Protein AF-A0A9P5TY55-F1 (afdb_monomer_lite)

InterPro domains:
  IPR023210 NADP-dependent oxidoreductase domain [PF00248] (2-87)
  IPR036812 NAD(P)-dependent oxidoreductase domain superfamily [G3DSA:3.20.20.100] (1-89)
  IPR036812 NAD(P)-dependent oxidoreductase domain superfamily [SSF51430] (4-88)

Secondary structure (DSSP, 8-state):
-B--S-TTTTTT---HHHHHHHHHTT--------TTHHHHHHHHHHTT-S-HHHHHHHHHHHHSTTB------SSHHHHHHHHHTTT--

Structure (mmCIF, N/CA/C/O backbone):
data_AF-A0A9P5TY55-F1
#
_entry.id   AF-A0A9P5TY55-F1
#
loop_
_atom_site.group_PDB
_atom_site.id
_atom_site.type_symbol
_atom_site.label_atom_id
_atom_site.label_alt_id
_atom_site.label_comp_id
_atom_site.label_asym_id
_atom_site.label_entity_id
_atom_site.label_seq_id
_atom_site.pdbx_PDB_ins_code
_atom_site.Cartn_x
_atom_site.Cartn_y
_atom_site.Cartn_z
_atom_site.occupancy
_atom_site.B_iso_or_equiv
_atom_site.auth_seq_id
_atom_site.auth_comp_id
_atom_site.auth_asym_id
_atom_site.auth_atom_id
_atom_site.pdbx_PDB_model_num
ATOM 1 N N . ALA A 1 1 ? -20.908 4.894 -2.096 1.00 81.50 1 ALA A N 1
ATOM 2 C CA . ALA A 1 1 ? -19.603 4.208 -2.096 1.00 81.50 1 ALA A CA 1
ATOM 3 C C . ALA A 1 1 ? -18.763 4.783 -3.224 1.00 81.50 1 ALA A C 1
ATOM 5 O O . ALA A 1 1 ? -19.303 4.965 -4.312 1.00 81.50 1 ALA A O 1
ATOM 6 N N . LEU A 1 2 ? -17.500 5.114 -2.954 1.00 90.38 2 LEU A N 1
ATOM 7 C CA . LEU A 1 2 ? -16.551 5.621 -3.949 1.00 90.38 2 LEU A CA 1
ATOM 8 C C . LEU A 1 2 ? -15.485 4.562 -4.230 1.00 90.38 2 LEU A C 1
ATOM 10 O O . LEU A 1 2 ? -15.065 3.850 -3.322 1.00 90.38 2 LEU A O 1
ATOM 14 N N . ALA A 1 3 ? -15.050 4.476 -5.485 1.00 93.69 3 ALA A N 1
ATOM 15 C CA . ALA A 1 3 ? -14.005 3.556 -5.918 1.00 93.69 3 ALA A CA 1
ATOM 16 C C . ALA A 1 3 ? -12.911 4.328 -6.673 1.00 93.69 3 ALA A C 1
ATOM 18 O O . ALA A 1 3 ? -12.912 4.348 -7.909 1.00 93.69 3 ALA A O 1
ATOM 19 N N . PRO A 1 4 ? -12.016 5.039 -5.957 1.00 92.00 4 PRO A N 1
ATOM 20 C CA . PRO A 1 4 ? -10.966 5.819 -6.597 1.00 92.00 4 PRO A CA 1
ATOM 21 C C . PRO A 1 4 ? -10.010 4.904 -7.370 1.00 92.00 4 PRO A C 1
ATOM 23 O O . PRO A 1 4 ? -9.613 3.835 -6.900 1.00 92.00 4 PRO A O 1
ATOM 26 N N . PHE A 1 5 ? -9.632 5.339 -8.572 1.00 90.75 5 PHE A N 1
ATOM 27 C CA . PHE A 1 5 ? -8.679 4.637 -9.426 1.00 90.75 5 PHE A CA 1
ATOM 28 C C . PHE A 1 5 ? -7.305 5.309 -9.371 1.00 90.75 5 PHE A C 1
ATOM 30 O O . PHE A 1 5 ? -7.176 6.488 -9.053 1.00 90.75 5 PHE A O 1
ATOM 37 N N . SER A 1 6 ? -6.259 4.557 -9.725 1.00 87.69 6 SER A N 1
ATOM 38 C CA . SER A 1 6 ? -4.876 5.053 -9.755 1.00 87.69 6 SER A CA 1
ATOM 39 C C . SER A 1 6 ? -4.338 5.540 -8.396 1.00 87.69 6 SER A C 1
ATOM 41 O O . SER A 1 6 ? -3.439 6.381 -8.351 1.00 87.69 6 SER A O 1
ATOM 43 N N . VAL A 1 7 ? -4.802 4.945 -7.293 1.00 88.38 7 VAL A N 1
ATOM 44 C CA . VAL A 1 7 ? -4.346 5.265 -5.925 1.00 88.38 7 VAL A CA 1
ATOM 45 C C . VAL A 1 7 ? -2.848 5.022 -5.701 1.00 88.38 7 VAL A C 1
ATOM 47 O O . VAL A 1 7 ? -2.221 5.704 -4.905 1.00 88.38 7 VAL A O 1
ATOM 50 N N . LEU A 1 8 ? -2.247 4.105 -6.469 1.00 87.81 8 LEU A N 1
ATOM 51 C CA . LEU A 1 8 ? -0.804 3.824 -6.448 1.00 87.81 8 LEU A CA 1
ATOM 52 C C . LEU A 1 8 ? -0.013 4.607 -7.514 1.00 87.81 8 LEU A C 1
ATOM 54 O O 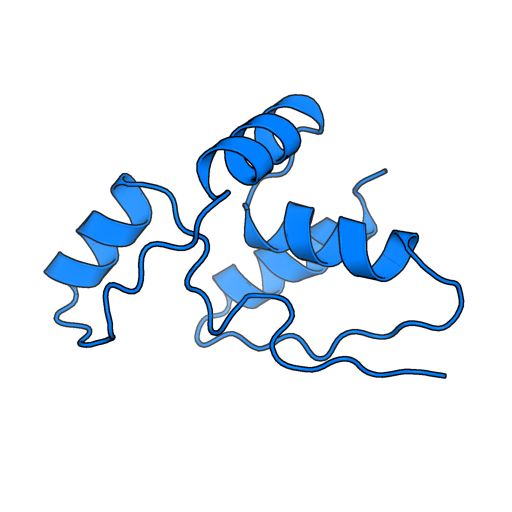. LEU A 1 8 ? 1.120 4.246 -7.843 1.00 87.81 8 LEU A O 1
ATOM 58 N N . ALA A 1 9 ? -0.621 5.619 -8.140 1.00 86.38 9 ALA A N 1
ATOM 59 C CA . ALA A 1 9 ? -0.025 6.429 -9.205 1.00 86.38 9 ALA A CA 1
ATOM 60 C C . ALA A 1 9 ? 0.549 5.610 -10.387 1.00 86.38 9 ALA A C 1
ATOM 62 O O . ALA A 1 9 ? 1.555 5.987 -10.989 1.00 86.38 9 ALA A O 1
ATOM 63 N N . GLY A 1 10 ? -0.047 4.459 -10.723 1.00 82.25 10 GLY A N 1
ATOM 64 C CA . GLY A 1 10 ? 0.498 3.539 -11.736 1.00 82.25 10 GLY A CA 1
ATOM 65 C C . GLY A 1 10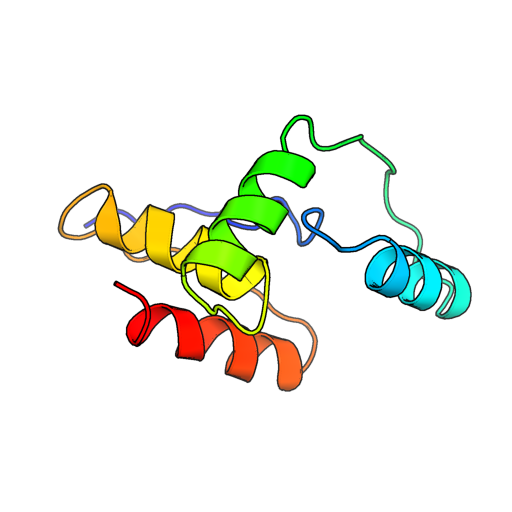 ? 1.750 2.782 -11.266 1.00 82.25 10 GLY A C 1
ATOM 66 O O . GLY A 1 10 ? 2.626 2.443 -12.066 1.00 82.25 10 GLY A O 1
ATOM 67 N N . GLY A 1 11 ? 1.858 2.556 -9.956 1.00 81.12 11 GLY A N 1
ATOM 68 C CA . GLY A 1 11 ? 2.989 1.914 -9.300 1.00 81.12 11 GLY A CA 1
ATOM 69 C C . GLY A 1 11 ? 4.244 2.775 -9.313 1.00 81.12 11 GLY A C 1
ATOM 70 O O . GLY A 1 11 ? 5.325 2.206 -9.390 1.00 81.12 11 GLY A O 1
ATOM 71 N N . LYS A 1 12 ? 4.124 4.109 -9.354 1.00 80.44 12 LYS A N 1
ATOM 72 C CA . LYS A 1 12 ? 5.270 5.038 -9.385 1.00 80.44 12 LYS A CA 1
ATOM 73 C C . LYS A 1 12 ? 5.897 5.273 -8.007 1.00 80.44 12 LYS A C 1
ATOM 75 O O . LYS A 1 12 ? 7.052 5.675 -7.958 1.00 80.44 12 LYS A O 1
ATOM 80 N N . HIS A 1 13 ? 5.171 4.996 -6.925 1.00 80.81 13 HIS A N 1
ATOM 81 C CA . HIS A 1 13 ? 5.730 4.942 -5.574 1.00 80.81 13 HIS A CA 1
ATOM 82 C C . HIS A 1 13 ? 6.645 3.722 -5.463 1.00 80.81 13 HIS A C 1
ATOM 84 O O . HIS A 1 13 ? 6.167 2.595 -5.592 1.00 80.81 13 HIS A O 1
ATOM 90 N N . ARG A 1 14 ? 7.953 3.948 -5.330 1.00 81.00 14 ARG A N 1
ATOM 91 C CA . ARG A 1 14 ? 8.979 2.893 -5.318 1.00 81.00 14 ARG A CA 1
ATOM 92 C C . ARG A 1 14 ? 10.175 3.305 -4.480 1.00 81.00 14 ARG A C 1
ATOM 94 O O . ARG A 1 14 ? 10.520 4.485 -4.468 1.00 81.00 14 ARG A O 1
ATOM 101 N N . THR A 1 15 ? 10.842 2.347 -3.852 1.00 82.38 15 THR A N 1
ATOM 102 C CA . THR A 1 15 ? 12.193 2.567 -3.317 1.00 82.38 15 THR A CA 1
ATOM 103 C C . THR A 1 15 ? 13.211 2.689 -4.455 1.00 82.38 15 THR A C 1
ATOM 105 O O . THR A 1 15 ? 12.963 2.258 -5.587 1.00 82.38 15 THR A O 1
ATOM 108 N N . ASP A 1 16 ? 14.396 3.216 -4.147 1.00 81.81 16 ASP A N 1
ATOM 109 C CA . ASP A 1 16 ? 15.514 3.244 -5.097 1.00 81.81 16 ASP A CA 1
ATOM 110 C C . ASP A 1 16 ? 15.891 1.833 -5.576 1.00 81.81 16 ASP A C 1
ATOM 112 O O . ASP A 1 16 ? 16.135 1.620 -6.765 1.00 81.81 16 ASP A O 1
ATOM 116 N N . GLU A 1 17 ? 15.844 0.840 -4.684 1.00 83.50 17 GLU A N 1
ATOM 117 C CA . GLU A 1 17 ? 16.097 -0.569 -5.011 1.00 83.50 17 GLU A CA 1
ATOM 118 C C . GLU A 1 17 ? 15.032 -1.161 -5.948 1.00 83.50 17 GLU A C 1
ATOM 120 O O . GLU A 1 17 ? 15.333 -1.915 -6.876 1.00 83.50 17 GLU A O 1
ATOM 125 N N . GLU A 1 18 ? 13.752 -0.856 -5.723 1.00 82.06 18 GLU A N 1
ATOM 126 C CA . GLU A 1 18 ? 12.661 -1.287 -6.603 1.00 82.06 18 GLU A CA 1
ATOM 127 C C . GLU A 1 18 ? 12.761 -0.640 -7.986 1.00 82.06 18 GLU A C 1
ATOM 129 O O . GLU A 1 18 ? 12.473 -1.278 -9.005 1.00 82.06 18 GLU A O 1
ATOM 134 N N . GLU A 1 19 ? 13.193 0.619 -8.034 1.00 81.88 19 GLU A N 1
ATOM 135 C CA . GLU A 1 19 ? 13.436 1.354 -9.266 1.00 81.88 19 GLU A CA 1
ATOM 136 C C . GLU A 1 19 ? 14.640 0.790 -10.040 1.00 81.88 19 GLU A C 1
ATOM 138 O O . GLU A 1 19 ? 14.554 0.626 -11.261 1.00 81.88 19 GLU A O 1
ATOM 143 N N . GLN A 1 20 ? 15.723 0.416 -9.353 1.00 82.75 20 GLN A N 1
ATOM 144 C CA . GLN A 1 20 ? 16.863 -0.293 -9.946 1.00 82.75 20 GLN A CA 1
ATOM 145 C C . GLN A 1 20 ? 16.441 -1.649 -10.520 1.00 82.75 20 GLN A C 1
ATOM 147 O O . GLN A 1 20 ? 16.601 -1.874 -11.722 1.00 82.75 20 GLN A O 1
ATOM 152 N N . ARG A 1 21 ? 15.755 -2.492 -9.734 1.00 84.25 21 ARG A N 1
ATOM 153 C CA . ARG A 1 21 ? 15.207 -3.779 -10.212 1.00 84.25 21 ARG A CA 1
ATOM 154 C C . ARG A 1 21 ? 14.266 -3.612 -11.405 1.00 84.25 21 ARG A C 1
ATOM 156 O O . ARG A 1 21 ? 14.170 -4.475 -12.278 1.00 84.25 21 ARG A O 1
ATOM 163 N N . ARG A 1 22 ? 13.523 -2.502 -11.476 1.00 81.62 22 ARG A N 1
ATOM 164 C CA . ARG A 1 22 ? 12.670 -2.181 -12.630 1.00 81.62 22 ARG A CA 1
ATOM 165 C C . ARG A 1 22 ? 13.497 -1.883 -13.883 1.00 81.62 22 ARG A C 1
ATOM 167 O O . ARG A 1 22 ? 13.111 -2.351 -14.956 1.00 81.62 22 ARG A O 1
ATOM 174 N N . LYS A 1 23 ? 14.567 -1.092 -13.748 1.00 81.88 23 LYS A N 1
ATOM 175 C CA . LYS A 1 23 ? 15.486 -0.743 -14.843 1.00 81.88 23 LYS A CA 1
ATOM 176 C C . LYS A 1 23 ? 16.199 -1.987 -15.375 1.00 81.88 23 LYS A C 1
ATOM 178 O O . LYS A 1 23 ? 16.192 -2.193 -16.584 1.00 81.88 23 LYS A O 1
ATOM 183 N N . GLU A 1 24 ? 16.704 -2.841 -14.488 1.00 86.81 24 GLU A N 1
ATOM 184 C CA . GLU A 1 24 ? 17.332 -4.125 -14.840 1.00 86.81 24 GLU A CA 1
ATOM 185 C C . GLU A 1 24 ? 16.364 -5.059 -15.574 1.00 86.81 24 GLU A C 1
ATOM 187 O O . GLU A 1 24 ? 16.723 -5.680 -16.569 1.00 86.81 24 GLU A O 1
ATOM 192 N N . ALA A 1 25 ? 15.094 -5.090 -15.160 1.00 83.25 25 ALA A N 1
ATOM 193 C CA . ALA A 1 25 ? 14.045 -5.867 -15.820 1.00 83.25 25 ALA A CA 1
ATOM 194 C C . ALA A 1 25 ? 13.569 -5.283 -17.173 1.00 83.25 25 ALA A C 1
ATOM 196 O O . ALA A 1 25 ? 12.523 -5.694 -17.677 1.00 83.25 25 ALA A O 1
ATOM 197 N N . GLY A 1 26 ? 14.255 -4.281 -17.737 1.00 81.25 26 GLY A N 1
ATOM 198 C CA . GLY A 1 26 ? 13.959 -3.715 -19.061 1.00 81.25 26 GLY A CA 1
ATOM 199 C C . GLY A 1 26 ? 12.612 -2.988 -19.175 1.00 81.25 26 GLY A C 1
ATOM 200 O O . GLY A 1 26 ? 12.145 -2.694 -20.278 1.00 81.25 26 GLY A O 1
ATOM 201 N N . ARG A 1 27 ? 11.948 -2.687 -18.051 1.00 72.88 27 ARG A N 1
ATOM 202 C CA . ARG A 1 27 ? 10.618 -2.060 -18.047 1.00 72.88 27 ARG A CA 1
ATOM 203 C C . ARG A 1 27 ? 10.731 -0.558 -18.340 1.00 72.88 27 ARG A C 1
ATOM 205 O O . ARG A 1 27 ? 11.269 0.201 -17.532 1.00 72.88 27 ARG A O 1
ATOM 212 N N . LYS A 1 28 ? 10.157 -0.127 -19.470 1.00 66.12 28 LYS A N 1
ATOM 213 C CA . LYS A 1 28 ? 10.042 1.284 -19.880 1.00 66.12 28 LYS A CA 1
ATOM 214 C C . LYS A 1 28 ? 8.806 1.937 -19.241 1.00 66.12 28 LYS A C 1
ATOM 216 O O . LYS A 1 28 ? 7.720 1.367 -19.266 1.00 66.12 28 LYS A O 1
ATOM 221 N N . GLY A 1 29 ? 8.974 3.121 -18.656 1.00 61.31 29 GLY A N 1
ATOM 222 C CA . GLY A 1 29 ? 7.907 3.909 -18.030 1.00 61.31 29 GLY A CA 1
ATOM 223 C C . GLY A 1 29 ? 8.447 5.254 -17.546 1.00 61.31 29 GLY A C 1
ATOM 224 O O . GLY A 1 29 ? 9.598 5.328 -17.121 1.00 61.31 29 GLY A O 1
ATOM 225 N N . ALA A 1 30 ? 7.645 6.316 -17.661 1.00 55.16 30 ALA A N 1
ATOM 226 C CA . ALA A 1 30 ? 8.105 7.681 -17.428 1.00 55.16 30 ALA A CA 1
ATOM 227 C C . ALA A 1 30 ? 8.587 7.892 -15.982 1.00 55.16 30 ALA A C 1
ATOM 229 O O . ALA A 1 30 ? 7.843 7.652 -15.028 1.00 55.16 30 ALA A O 1
ATOM 230 N N . LEU A 1 31 ? 9.821 8.387 -15.852 1.00 56.28 31 LEU A N 1
ATOM 231 C CA . LEU A 1 31 ? 10.426 8.918 -14.631 1.00 56.28 31 LEU A CA 1
ATOM 232 C C . LEU A 1 31 ? 9.802 10.287 -14.317 1.00 56.28 31 LEU A C 1
ATOM 234 O O . LEU A 1 31 ? 10.481 11.305 -14.315 1.00 56.28 31 LEU A O 1
ATOM 238 N N . TRP A 1 32 ? 8.487 10.349 -14.125 1.00 54.28 32 TRP A N 1
ATOM 239 C CA . TRP A 1 32 ? 7.937 11.511 -13.439 1.00 54.28 32 TRP A CA 1
ATOM 240 C C . TRP A 1 32 ? 8.244 11.314 -11.966 1.00 54.28 32 TRP A C 1
ATOM 242 O O . TRP A 1 32 ? 7.724 10.383 -11.349 1.00 54.28 32 TRP A O 1
ATOM 252 N N . LEU A 1 33 ? 9.144 12.153 -11.453 1.00 49.91 33 LEU A N 1
ATOM 253 C CA . LEU A 1 33 ? 9.450 12.253 -10.037 1.00 49.91 33 LEU A CA 1
ATOM 254 C C . LEU A 1 33 ? 8.118 12.428 -9.302 1.00 49.91 33 LEU A C 1
ATOM 256 O O . LEU A 1 33 ? 7.440 13.442 -9.468 1.00 49.91 33 LEU A O 1
ATOM 260 N N . VAL A 1 34 ? 7.703 11.420 -8.540 1.00 56.56 34 VAL A N 1
ATOM 261 C CA . VAL A 1 34 ? 6.578 11.603 -7.630 1.00 56.56 34 VAL A CA 1
ATOM 262 C C . VAL A 1 34 ? 7.122 12.433 -6.478 1.00 56.56 34 VAL A C 1
ATOM 264 O O . VAL A 1 34 ? 7.825 11.920 -5.608 1.00 56.56 34 VAL A O 1
ATOM 267 N N . ILE A 1 35 ? 6.845 13.734 -6.513 1.00 56.03 35 ILE A N 1
ATOM 268 C CA . ILE A 1 35 ? 7.064 14.624 -5.374 1.00 56.03 35 ILE A CA 1
ATOM 269 C C . ILE A 1 35 ? 6.350 13.983 -4.170 1.00 56.03 35 ILE A C 1
ATOM 271 O O . ILE A 1 35 ? 5.165 13.669 -4.256 1.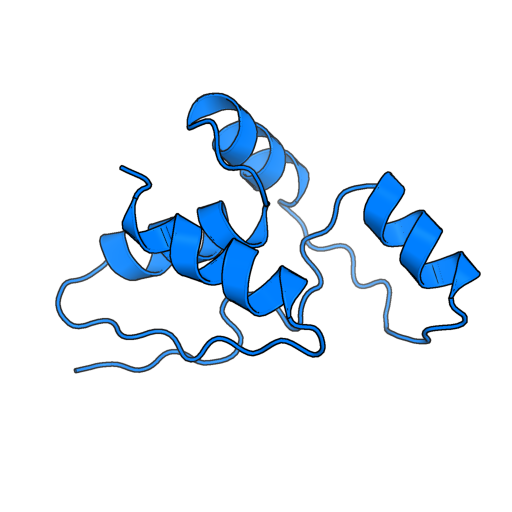00 56.03 35 ILE A O 1
ATOM 275 N N . GLY A 1 36 ? 7.081 13.728 -3.080 1.00 61.62 36 GLY A N 1
ATOM 276 C CA . GLY A 1 36 ? 6.531 13.131 -1.853 1.00 61.62 36 GLY A CA 1
ATOM 277 C C . GLY A 1 36 ? 6.794 11.635 -1.638 1.00 61.62 36 GLY A C 1
ATOM 278 O O . GLY A 1 36 ? 6.311 11.084 -0.652 1.00 61.62 36 GLY A O 1
ATOM 279 N N . ASN A 1 37 ? 7.581 10.968 -2.491 1.00 74.88 37 ASN A N 1
ATOM 280 C CA . ASN A 1 37 ? 7.944 9.557 -2.280 1.00 74.88 37 ASN A CA 1
ATOM 281 C C . ASN A 1 37 ? 8.699 9.333 -0.950 1.00 74.88 37 ASN A C 1
ATOM 283 O O . ASN A 1 37 ? 8.426 8.374 -0.237 1.00 74.88 37 ASN A O 1
ATOM 287 N N . GLU A 1 38 ? 9.578 10.265 -0.566 1.00 80.12 38 GLU A N 1
ATOM 288 C CA . GLU A 1 38 ? 10.302 10.226 0.716 1.00 80.12 38 GLU A CA 1
ATOM 289 C C . GLU A 1 38 ? 9.370 10.277 1.933 1.00 80.12 38 GLU A C 1
ATOM 291 O O . GLU A 1 38 ? 9.599 9.580 2.920 1.00 80.12 38 GLU A O 1
ATOM 296 N N . LEU A 1 39 ? 8.293 11.066 1.857 1.00 85.31 39 LEU A N 1
ATOM 297 C CA . LEU A 1 39 ? 7.322 11.174 2.943 1.00 85.31 39 LEU A CA 1
ATOM 298 C C . LEU A 1 39 ? 6.577 9.853 3.136 1.00 85.31 39 LEU A C 1
ATOM 300 O O . LEU A 1 39 ? 6.461 9.376 4.260 1.00 85.31 39 LEU A O 1
ATOM 304 N N . ILE A 1 40 ? 6.111 9.243 2.044 1.00 85.38 40 ILE A N 1
ATOM 305 C CA . ILE A 1 40 ? 5.394 7.964 2.110 1.00 85.38 40 ILE A CA 1
ATOM 306 C C . ILE A 1 40 ? 6.341 6.856 2.581 1.00 85.38 40 ILE A C 1
ATOM 308 O O . ILE A 1 40 ? 5.949 6.036 3.400 1.00 85.38 40 ILE A O 1
ATOM 312 N N . LEU A 1 41 ? 7.601 6.860 2.133 1.00 87.75 41 LEU A N 1
ATOM 313 C CA . LEU A 1 41 ? 8.632 5.938 2.618 1.00 87.75 41 LEU A CA 1
ATOM 314 C C . LEU A 1 41 ? 8.860 6.059 4.124 1.00 87.75 41 LEU A C 1
ATOM 316 O O . LEU A 1 41 ? 9.004 5.047 4.806 1.00 87.75 41 LEU A O 1
ATOM 320 N N . LYS A 1 42 ? 8.904 7.289 4.641 1.00 90.19 42 LYS A N 1
ATOM 321 C CA . LYS A 1 42 ? 9.036 7.534 6.075 1.00 90.19 42 LYS A CA 1
ATOM 322 C C . LYS A 1 42 ? 7.820 7.005 6.834 1.00 90.19 42 LYS A C 1
ATOM 324 O O . LYS A 1 42 ? 7.991 6.207 7.744 1.00 90.19 42 LYS A O 1
ATOM 329 N N . VAL A 1 43 ? 6.612 7.372 6.406 1.00 90.38 43 VAL A N 1
ATOM 330 C CA . VAL A 1 43 ? 5.364 6.906 7.033 1.00 90.38 43 VAL A CA 1
ATOM 331 C C . VAL A 1 43 ? 5.268 5.383 7.001 1.00 90.38 43 VAL A C 1
ATOM 333 O O . VAL A 1 43 ? 4.958 4.782 8.019 1.00 90.38 43 VAL A O 1
ATOM 336 N N . ALA A 1 44 ? 5.597 4.749 5.873 1.00 90.44 44 ALA A N 1
ATOM 337 C CA . ALA A 1 44 ? 5.595 3.295 5.741 1.00 90.44 44 ALA A CA 1
ATOM 338 C C . ALA A 1 44 ? 6.525 2.624 6.764 1.00 90.44 44 ALA A C 1
ATOM 340 O O . ALA A 1 44 ? 6.149 1.616 7.354 1.00 90.44 44 ALA A O 1
ATOM 341 N N . LYS A 1 45 ? 7.710 3.199 7.015 1.00 90.94 45 LYS A N 1
ATOM 342 C CA . LYS A 1 45 ? 8.622 2.719 8.065 1.00 90.94 45 LYS A CA 1
ATOM 343 C C . LYS A 1 45 ? 8.045 2.928 9.463 1.00 90.94 45 LYS A C 1
ATOM 345 O O . LYS A 1 45 ? 8.109 2.007 10.269 1.00 90.94 45 LYS A O 1
ATOM 350 N N . ASP A 1 46 ? 7.480 4.103 9.728 1.00 91.94 46 ASP A N 1
ATOM 351 C CA . ASP A 1 46 ? 6.941 4.465 11.043 1.00 91.94 46 ASP A CA 1
ATOM 352 C C . ASP A 1 46 ? 5.755 3.564 11.444 1.00 91.94 46 ASP A C 1
ATOM 354 O O . ASP A 1 46 ? 5.639 3.194 12.610 1.00 91.94 46 ASP A O 1
ATOM 358 N N . ILE A 1 47 ? 4.918 3.157 10.481 1.00 90.50 47 ILE A N 1
ATOM 359 C CA . ILE A 1 47 ? 3.773 2.250 10.705 1.00 90.50 47 ILE A CA 1
ATOM 360 C C . ILE A 1 47 ? 4.111 0.764 10.493 1.00 90.50 47 ILE A C 1
ATOM 362 O O . ILE A 1 47 ? 3.232 -0.088 10.590 1.00 90.50 47 ILE A O 1
ATOM 366 N N . GLY A 1 48 ? 5.367 0.434 10.169 1.00 89.88 48 GLY A N 1
ATOM 367 C CA . GLY A 1 48 ? 5.811 -0.948 9.962 1.00 89.88 48 GLY A CA 1
ATOM 368 C C . GLY A 1 48 ? 5.244 -1.642 8.716 1.00 89.88 48 GLY A C 1
ATOM 369 O O . GLY A 1 48 ? 5.193 -2.870 8.679 1.00 89.88 48 GLY A O 1
ATOM 370 N N . ALA A 1 49 ? 4.832 -0.891 7.693 1.00 92.31 49 ALA A N 1
ATOM 371 C CA . ALA A 1 49 ? 4.320 -1.451 6.444 1.00 92.31 49 ALA A CA 1
ATOM 372 C C . ALA A 1 49 ? 5.431 -2.153 5.644 1.00 92.31 49 ALA A C 1
ATOM 374 O O . ALA A 1 49 ? 6.499 -1.576 5.411 1.00 92.31 49 ALA A O 1
ATOM 375 N N . ARG A 1 50 ? 5.175 -3.369 5.140 1.00 8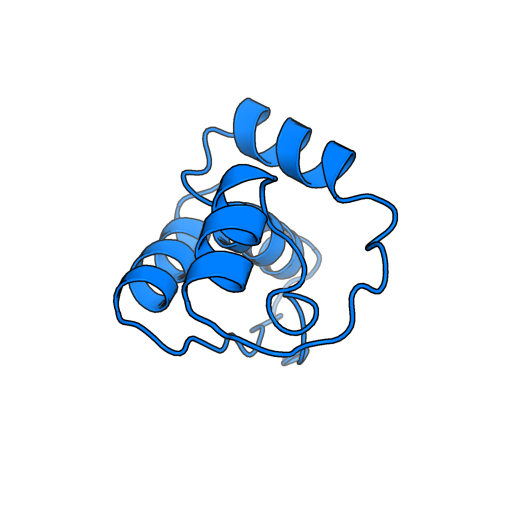7.44 50 ARG A N 1
ATOM 376 C CA . ARG A 1 50 ? 6.143 -4.110 4.306 1.00 87.44 50 ARG A CA 1
ATOM 377 C C . ARG A 1 50 ? 6.304 -3.519 2.909 1.00 87.44 50 ARG A C 1
ATOM 379 O O . ARG A 1 50 ? 7.317 -3.776 2.260 1.00 87.44 50 ARG A O 1
ATOM 386 N N . SER A 1 51 ? 5.344 -2.723 2.438 1.00 88.81 51 SER A N 1
ATOM 387 C CA . SER A 1 51 ? 5.435 -2.050 1.141 1.00 88.81 51 SER A CA 1
ATOM 388 C C . SER A 1 51 ? 4.868 -0.629 1.156 1.00 88.81 51 SER A C 1
ATOM 390 O O . SER A 1 51 ? 3.937 -0.295 1.889 1.00 88.81 51 SER A O 1
ATOM 392 N N . ILE A 1 52 ? 5.384 0.211 0.255 1.00 89.06 52 ILE A N 1
ATOM 393 C CA . ILE A 1 52 ? 4.863 1.569 0.030 1.00 89.06 52 ILE A CA 1
ATOM 394 C C . ILE A 1 52 ? 3.413 1.517 -0.483 1.00 89.06 52 ILE A C 1
ATOM 396 O O . ILE A 1 52 ? 2.603 2.392 -0.180 1.00 89.06 52 ILE A O 1
ATOM 400 N N . SER A 1 53 ? 3.077 0.468 -1.243 1.00 89.50 53 SER A N 1
ATOM 401 C CA . SER A 1 53 ? 1.726 0.259 -1.773 1.00 89.50 53 SER A CA 1
ATOM 402 C C . SER A 1 53 ? 0.719 -0.026 -0.660 1.00 89.50 53 SER A C 1
ATOM 404 O O . SER A 1 53 ? -0.398 0.493 -0.716 1.00 89.50 53 SER A O 1
ATOM 406 N N . ALA A 1 54 ? 1.124 -0.780 0.368 1.00 92.56 54 ALA A N 1
ATOM 407 C CA . ALA A 1 54 ? 0.301 -1.044 1.543 1.00 92.56 54 ALA A CA 1
ATOM 408 C C . ALA A 1 54 ? -0.003 0.254 2.300 1.00 92.56 54 ALA A C 1
ATOM 410 O O . ALA A 1 54 ? -1.167 0.572 2.529 1.00 92.56 54 ALA A O 1
ATOM 411 N N . ALA A 1 55 ? 1.028 1.059 2.583 1.00 92.00 55 ALA A N 1
ATOM 412 C CA . ALA A 1 55 ? 0.874 2.340 3.274 1.00 92.00 55 ALA A CA 1
ATOM 413 C C . ALA A 1 55 ? -0.031 3.325 2.506 1.00 92.00 55 ALA A C 1
ATOM 415 O O . ALA A 1 55 ? -0.924 3.941 3.087 1.00 92.00 55 ALA A O 1
ATOM 416 N N . ALA A 1 56 ? 0.155 3.453 1.187 1.00 90.12 56 ALA A N 1
ATOM 417 C CA . ALA A 1 56 ? -0.675 4.326 0.354 1.00 90.12 56 ALA A CA 1
ATOM 418 C C . ALA A 1 56 ? -2.139 3.856 0.288 1.00 90.12 56 ALA A C 1
ATOM 420 O O . ALA A 1 56 ? -3.059 4.672 0.319 1.00 90.12 56 ALA A O 1
ATOM 421 N N . THR A 1 57 ? -2.361 2.542 0.217 1.00 91.50 57 THR A N 1
ATOM 422 C CA . THR A 1 57 ? -3.708 1.958 0.203 1.00 91.50 57 THR A CA 1
ATOM 423 C C . THR A 1 57 ? -4.411 2.156 1.542 1.00 91.50 57 THR A C 1
ATOM 425 O O . THR A 1 57 ? -5.557 2.602 1.553 1.00 91.50 57 THR A O 1
ATOM 428 N N . ALA A 1 58 ? -3.722 1.883 2.654 1.00 92.81 58 ALA A N 1
ATOM 429 C CA . ALA A 1 58 ? -4.255 2.060 4.002 1.00 92.81 58 ALA A CA 1
ATOM 430 C C . ALA A 1 58 ? -4.703 3.508 4.224 1.00 92.81 58 ALA A C 1
ATOM 432 O O . ALA A 1 58 ? -5.830 3.748 4.649 1.00 92.81 58 ALA A O 1
ATOM 433 N N . TYR A 1 59 ? -3.880 4.475 3.805 1.00 91.56 59 TYR A N 1
ATOM 434 C CA . TYR A 1 59 ? -4.238 5.889 3.851 1.00 91.56 59 TYR A CA 1
ATOM 435 C C . TYR A 1 59 ? -5.557 6.183 3.127 1.00 91.56 59 TYR A C 1
ATOM 437 O O . TYR A 1 59 ? -6.422 6.831 3.702 1.00 91.56 59 TYR A O 1
ATOM 445 N N . VAL A 1 60 ? -5.741 5.705 1.890 1.00 91.31 60 VAL A N 1
ATOM 446 C CA . VAL A 1 60 ? -6.984 5.951 1.136 1.00 91.31 60 VAL A CA 1
ATOM 447 C C . VAL A 1 60 ? -8.185 5.338 1.853 1.00 91.31 60 VAL A C 1
ATOM 449 O O . VAL A 1 60 ? -9.155 6.036 2.109 1.00 91.31 60 VAL A O 1
ATOM 452 N N . VAL A 1 61 ? -8.100 4.070 2.262 1.00 90.31 61 VAL A N 1
ATOM 453 C CA . VAL A 1 61 ? -9.210 3.387 2.954 1.00 90.31 61 VAL A CA 1
ATOM 454 C C . VAL A 1 61 ? -9.583 4.089 4.267 1.00 90.31 61 VAL A C 1
ATOM 456 O O . VAL A 1 61 ? -10.759 4.172 4.614 1.00 90.31 61 VAL A O 1
ATOM 459 N N . GLN A 1 62 ? -8.599 4.626 4.991 1.00 91.38 62 GLN A N 1
ATOM 460 C CA . GLN A 1 62 ? -8.817 5.327 6.256 1.00 91.38 62 GLN A CA 1
ATOM 461 C C . GLN A 1 62 ? -9.281 6.782 6.081 1.00 91.38 62 GLN A C 1
ATOM 463 O O . GLN A 1 62 ? -9.765 7.388 7.040 1.00 91.38 62 GLN A O 1
ATOM 468 N N . LYS A 1 63 ? -9.131 7.385 4.892 1.00 92.19 63 LYS A N 1
ATOM 469 C CA . LYS A 1 63 ? -9.429 8.811 4.703 1.00 92.19 63 LYS A CA 1
ATOM 470 C C . LYS A 1 63 ? -10.905 9.144 4.720 1.00 92.19 63 LYS A C 1
ATOM 472 O O . LYS A 1 63 ? -11.259 10.232 5.179 1.00 92.19 63 LYS A O 1
ATOM 477 N N . MET A 1 64 ? -11.749 8.245 4.232 1.00 90.38 64 MET A N 1
ATOM 478 C CA . MET A 1 64 ? -13.187 8.456 4.217 1.00 90.38 64 MET A CA 1
ATOM 479 C C . MET A 1 64 ? -13.936 7.122 4.319 1.00 90.38 64 MET A C 1
ATOM 481 O O . MET A 1 64 ? -13.546 6.144 3.682 1.00 90.38 64 MET A O 1
ATOM 485 N N . PRO A 1 65 ? -15.053 7.057 5.069 1.00 91.00 65 PRO A N 1
ATOM 486 C CA . PRO A 1 65 ? -15.893 5.867 5.072 1.00 91.00 65 PRO A CA 1
ATOM 487 C C . PRO A 1 65 ? -16.439 5.552 3.672 1.00 91.00 65 PRO A C 1
ATOM 489 O O . PRO A 1 65 ? -16.785 6.446 2.897 1.00 91.00 65 PRO A O 1
ATOM 492 N N . TYR A 1 66 ? -16.596 4.257 3.385 1.00 91.25 66 TYR A N 1
ATOM 493 C CA . TYR A 1 66 ? -17.126 3.731 2.120 1.00 91.25 66 TYR A CA 1
ATOM 494 C C . TYR A 1 66 ? -16.277 4.056 0.873 1.00 91.25 66 TYR A C 1
ATOM 496 O O . TYR A 1 66 ? -16.827 4.124 -0.238 1.00 91.25 66 TYR A O 1
ATOM 504 N N . GLU A 1 67 ? -14.961 4.229 1.048 1.00 91.31 67 GLU A N 1
ATOM 505 C CA . GLU A 1 67 ? -13.970 4.198 -0.034 1.00 91.31 67 GLU A CA 1
ATOM 506 C C . GLU A 1 67 ? -13.415 2.787 -0.250 1.00 91.31 67 GLU A C 1
ATOM 508 O O . GLU A 1 67 ? -12.879 2.151 0.654 1.00 91.31 67 GLU A O 1
ATOM 513 N N . PHE A 1 68 ? -13.529 2.310 -1.488 1.00 91.69 68 PHE A N 1
ATOM 514 C CA . PHE A 1 68 ? -13.078 0.992 -1.926 1.00 91.69 68 PHE A 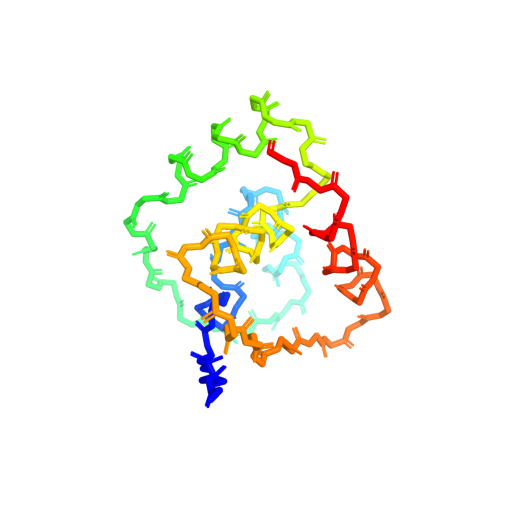CA 1
ATOM 515 C C . PHE A 1 68 ? -12.120 1.177 -3.107 1.00 91.69 68 PHE A C 1
ATOM 517 O O . PHE A 1 68 ? -12.550 1.131 -4.264 1.00 91.69 68 PHE A O 1
ATOM 524 N N . PRO A 1 69 ? -10.837 1.479 -2.850 1.00 93.00 69 PRO A N 1
ATOM 525 C CA . PRO A 1 69 ? -9.890 1.797 -3.909 1.00 93.00 69 PRO A CA 1
ATOM 526 C C . PRO A 1 69 ? -9.743 0.643 -4.902 1.00 93.00 69 PRO A C 1
ATOM 528 O O . PRO A 1 69 ? -9.666 -0.526 -4.526 1.00 93.00 69 PRO A O 1
ATOM 531 N N . ILE A 1 70 ? -9.653 0.978 -6.190 1.00 91.94 70 ILE A N 1
ATOM 532 C CA . ILE A 1 70 ? -9.342 0.001 -7.234 1.00 91.94 70 ILE A CA 1
ATOM 533 C C . ILE A 1 70 ? -7.826 -0.159 -7.281 1.00 91.94 70 ILE A C 1
ATOM 535 O O . ILE A 1 70 ? -7.103 0.744 -7.717 1.00 91.94 70 ILE A O 1
ATOM 539 N N . ILE A 1 71 ? -7.348 -1.325 -6.850 1.00 90.62 71 ILE A N 1
ATOM 540 C CA . ILE A 1 71 ? -5.920 -1.623 -6.760 1.00 90.62 71 ILE A CA 1
ATOM 541 C C . ILE A 1 71 ? -5.532 -2.639 -7.832 1.00 90.62 71 ILE A C 1
ATOM 543 O O . ILE A 1 71 ? -6.130 -3.704 -7.959 1.00 90.62 71 ILE A O 1
ATOM 547 N N . GLY A 1 72 ? -4.512 -2.296 -8.617 1.00 86.38 72 GLY A N 1
ATOM 548 C CA . GLY A 1 72 ? -3.956 -3.159 -9.654 1.00 86.38 72 GLY A CA 1
ATOM 549 C C . GLY A 1 72 ? -2.607 -3.751 -9.250 1.00 86.38 72 GLY A C 1
ATOM 550 O O . GLY A 1 72 ? -1.853 -3.163 -8.479 1.00 86.38 72 GLY A O 1
ATOM 551 N N . GLY A 1 73 ? -2.266 -4.895 -9.834 1.00 88.12 73 GLY A N 1
ATOM 552 C CA . GLY A 1 73 ? -0.971 -5.549 -9.680 1.00 88.12 73 GLY A CA 1
ATOM 553 C C . GLY A 1 73 ? -0.667 -6.400 -10.907 1.00 88.12 73 GLY A C 1
ATOM 554 O O . GLY A 1 73 ? -1.578 -6.825 -11.611 1.00 88.12 73 GLY A O 1
ATOM 555 N N . ARG A 1 74 ? 0.618 -6.626 -11.197 1.00 87.00 74 ARG A N 1
ATOM 556 C CA . ARG A 1 74 ? 1.036 -7.514 -12.305 1.00 87.00 74 ARG A CA 1
ATOM 557 C C . ARG A 1 74 ? 1.579 -8.851 -11.828 1.00 87.00 74 ARG A C 1
ATOM 559 O O . ARG A 1 74 ? 1.823 -9.730 -12.646 1.00 87.00 74 ARG A O 1
ATOM 566 N N . LYS A 1 75 ? 1.838 -8.970 -10.529 1.00 87.56 75 LYS A N 1
ATOM 567 C CA . LYS A 1 75 ? 2.406 -10.157 -9.906 1.00 87.56 75 LYS A CA 1
ATOM 568 C C . LYS A 1 75 ? 1.666 -10.483 -8.616 1.00 87.56 75 LYS A C 1
ATOM 570 O O . LYS A 1 75 ? 1.027 -9.607 -8.033 1.00 87.56 75 LYS A O 1
ATOM 575 N N . ILE A 1 76 ? 1.802 -11.725 -8.166 1.00 92.56 76 ILE A N 1
ATOM 576 C CA . ILE A 1 76 ? 1.178 -12.217 -6.933 1.00 92.56 76 ILE A CA 1
ATOM 577 C C . ILE A 1 76 ? 1.718 -11.464 -5.712 1.00 92.56 76 ILE A C 1
ATOM 579 O O . ILE A 1 76 ? 0.962 -11.200 -4.782 1.00 92.56 76 ILE A O 1
ATOM 583 N N . GLU A 1 77 ? 2.990 -11.059 -5.725 1.00 90.19 77 GLU A N 1
ATOM 584 C CA . GLU A 1 77 ? 3.579 -10.281 -4.629 1.00 90.19 77 GLU A CA 1
ATOM 585 C C . GLU A 1 77 ? 2.834 -8.957 -4.441 1.00 90.19 77 GLU A C 1
ATOM 587 O O . GLU A 1 77 ? 2.483 -8.624 -3.319 1.00 90.19 77 GLU A O 1
ATOM 592 N N . ASN A 1 78 ? 2.449 -8.281 -5.533 1.00 89.50 78 ASN A N 1
ATOM 593 C CA . ASN A 1 78 ? 1.663 -7.048 -5.435 1.00 89.50 78 ASN A CA 1
ATOM 594 C C . ASN A 1 78 ? 0.314 -7.283 -4.752 1.00 89.50 78 ASN A C 1
ATOM 596 O O . ASN A 1 78 ? -0.129 -6.448 -3.978 1.00 89.50 78 ASN A O 1
ATOM 600 N N . LEU A 1 79 ? -0.345 -8.411 -5.031 1.00 91.50 79 LEU A N 1
ATOM 601 C CA . LEU A 1 79 ? -1.603 -8.741 -4.367 1.00 91.50 79 LEU A CA 1
ATOM 602 C C . LEU A 1 79 ? -1.396 -8.943 -2.860 1.00 91.50 79 LEU A C 1
ATOM 604 O O . LEU A 1 79 ? -2.172 -8.414 -2.071 1.00 91.50 79 LEU A O 1
ATOM 608 N N . LYS A 1 80 ? -0.343 -9.666 -2.463 1.00 92.31 80 LYS A N 1
ATOM 609 C CA . LYS A 1 80 ? -0.006 -9.887 -1.048 1.00 92.31 80 LYS A CA 1
ATOM 610 C C . LYS A 1 80 ? 0.326 -8.578 -0.328 1.00 92.31 80 LYS A C 1
ATOM 612 O O . LYS A 1 80 ? -0.168 -8.364 0.774 1.00 92.31 80 LYS A O 1
ATOM 617 N N . ASP A 1 81 ? 1.099 -7.713 -0.976 1.00 90.56 81 ASP A N 1
ATOM 618 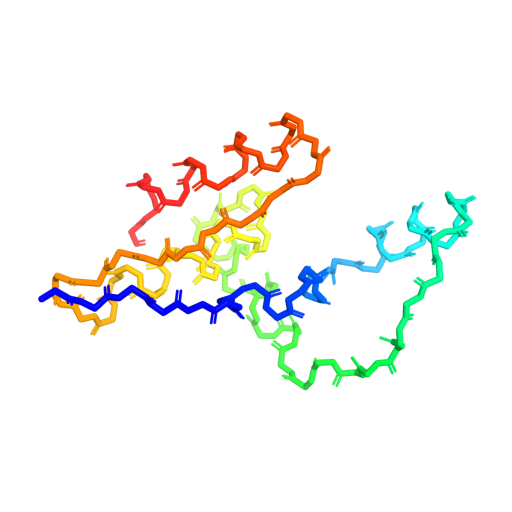C CA . ASP A 1 81 ? 1.453 -6.382 -0.480 1.00 90.56 81 ASP A CA 1
ATOM 619 C C . ASP A 1 81 ? 0.211 -5.492 -0.311 1.00 90.56 81 ASP A C 1
ATOM 621 O O . ASP A 1 81 ? 0.098 -4.751 0.654 1.00 90.56 81 ASP A O 1
ATOM 625 N N . ASN A 1 82 ? -0.759 -5.572 -1.225 1.00 90.62 82 ASN A N 1
ATOM 626 C CA . ASN A 1 82 ? -1.982 -4.773 -1.132 1.00 90.62 82 ASN A CA 1
ATOM 627 C C . ASN A 1 82 ? -2.932 -5.268 -0.031 1.00 90.62 82 ASN A C 1
ATOM 629 O O . ASN A 1 82 ? -3.607 -4.454 0.588 1.00 90.62 82 ASN A O 1
ATOM 633 N N . ILE A 1 83 ? -3.000 -6.583 0.210 1.00 92.31 83 ILE A N 1
ATOM 634 C CA . ILE A 1 83 ? -3.849 -7.161 1.268 1.00 92.31 83 ILE A CA 1
ATOM 635 C C . ILE A 1 83 ? -3.369 -6.722 2.652 1.00 92.31 83 ILE A C 1
ATOM 637 O O . ILE A 1 83 ? -4.196 -6.434 3.510 1.00 92.31 83 ILE A O 1
ATOM 641 N N . GLU A 1 84 ? -2.054 -6.606 2.847 1.00 92.62 84 GLU A N 1
ATOM 642 C CA . GLU A 1 84 ? -1.468 -6.081 4.086 1.00 92.62 84 GLU A CA 1
ATOM 643 C C . GLU A 1 84 ? -2.053 -4.728 4.500 1.00 92.62 84 GLU A C 1
ATOM 645 O O . GLU A 1 84 ? -2.160 -4.449 5.688 1.00 92.62 84 GLU A O 1
ATOM 650 N N . ALA A 1 85 ? -2.457 -3.890 3.540 1.00 92.31 85 ALA A N 1
ATOM 651 C CA . ALA A 1 85 ? -3.028 -2.580 3.829 1.00 92.31 85 ALA A CA 1
ATOM 652 C C . ALA A 1 85 ? -4.243 -2.635 4.769 1.00 92.31 85 ALA A C 1
ATOM 654 O O . ALA A 1 85 ? -4.536 -1.644 5.429 1.00 92.31 85 ALA A O 1
ATOM 655 N N . LEU A 1 86 ? -4.946 -3.770 4.818 1.00 91.44 86 LEU A N 1
ATOM 656 C CA . LEU A 1 86 ? -6.103 -3.983 5.686 1.00 91.44 86 LEU A CA 1
ATOM 657 C C . LEU A 1 86 ? -5.724 -4.141 7.166 1.00 91.44 86 LEU A C 1
ATOM 659 O O . LEU A 1 86 ? -6.566 -3.897 8.025 1.00 91.44 86 LEU A O 1
ATOM 663 N N . ASP A 1 87 ? -4.478 -4.526 7.451 1.00 93.06 87 ASP A N 1
ATOM 664 C CA . ASP A 1 87 ? -3.961 -4.733 8.807 1.00 93.06 87 ASP A CA 1
ATOM 665 C C . ASP A 1 87 ? -3.261 -3.477 9.369 1.00 93.06 87 ASP A C 1
ATOM 667 O O . ASP A 1 87 ? -2.916 -3.429 10.550 1.00 93.06 87 ASP A O 1
ATOM 671 N N . LEU A 1 88 ? -3.029 -2.455 8.535 1.00 90.38 88 LEU A N 1
ATOM 672 C CA . LEU A 1 88 ? -2.346 -1.219 8.925 1.00 90.38 88 LEU A CA 1
ATOM 673 C C . LEU A 1 88 ? -3.324 -0.229 9.577 1.00 90.38 88 LEU A C 1
ATOM 675 O O . LEU A 1 88 ? -4.393 0.052 9.029 1.00 90.38 88 LEU A O 1
ATOM 679 N N . THR A 1 89 ? -2.933 0.323 10.734 1.00 77.69 89 THR A N 1
ATOM 680 C CA . THR A 1 89 ? -3.688 1.357 11.469 1.00 77.69 89 THR A CA 1
ATOM 681 C C . THR A 1 89 ? -2.888 2.642 11.578 1.00 77.69 89 THR A C 1
ATOM 683 O O . THR A 1 89 ? -1.707 2.567 11.982 1.00 77.69 89 THR A O 1
#

pLDDT: mean 84.78, std 10.28, range [49.91, 93.69]

Sequence (89 aa):
ALAPFSVLAGGKHRTDEEEQRRKEAGRKGALWLVIGNELILKVAKDIGARSISAAATAYVVQKMPYEFPIIGGRKIENLKDNIEALDLT

Radius of gyration: 13.04 Å; chains: 1; bounding box: 37×27×31 Å

Foldseek 3Di:
DAAAECLCVVVLLDDPVRVVVCVVVVHDDDPPPPPCSVVLVVVCVVQVQPDSLLSSLLCQPPVDPPYDYDDDDDDPVSVVSNVNNVVTD

Organism: NCBI:txid206335